Protein AF-A0AAD7WP75-F1 (afdb_monomer)

pLDDT: mean 70.67, std 18.41, range [38.03, 96.75]

Sequence (123 aa):
MSNRTRKWTVCTILHFFDLATADSWLQYKEDRPGLGTTARKTLQHIGFKLLLGEERIAQEQAGQTNPIESSDEDYTPSHERRRPQPDDRVSWYGAVHLSQVMDKPQVQRRRVQWKNAHQVRQC

Organism: NCBI:txid143900

Solvent-accessible surface area (backbone atoms only — not comparable to full-atom values): 8433 Å² total; per-residue (Å²): 134,84,87,72,72,87,50,65,68,60,53,52,52,54,48,50,51,55,49,52,54,54,51,54,52,52,51,60,60,69,60,45,82,80,55,92,62,80,85,78,67,78,70,51,72,69,56,48,54,49,52,56,50,53,51,53,53,50,38,60,74,67,66,62,74,72,87,70,82,72,78,76,71,79,80,69,77,78,78,69,72,75,71,79,77,66,58,74,80,56,55,58,61,76,45,68,83,54,75,81,77,71,89,65,79,79,78,73,77,76,77,83,77,86,73,85,89,80,84,80,92,81,135

Mean predicted aligned error: 20.06 Å

Foldseek 3Di:
DCPPDPPVVVVVVVVVVVVVLVVVLVVVVVCPVVPPDPPPDPDPSVRSVVVVVVVVVVCVVVVPDDPPVPPPPVPPPPPPPPDPDPDPVVVVVVCPPPPDPPPDPPPPPPDPDDDDPDDDDDD

Secondary structure (DSSP, 8-state):
-------HHHHHHHHHHHHHHHHHHHHHHHSGGGS---S-----HHHHHHHHHHHHHHHHHTT------------------PPPPPPHHHHTTGGGGS-------------------------

Structure (mmCIF, N/CA/C/O backbone):
data_AF-A0AAD7WP75-F1
#
_entry.id   AF-A0AAD7WP75-F1
#
loop_
_atom_site.group_PDB
_atom_site.id
_atom_site.type_symbol
_atom_site.label_atom_id
_atom_site.label_alt_id
_atom_site.label_comp_id
_atom_site.label_asym_id
_atom_site.label_entity_id
_atom_site.label_seq_id
_atom_site.pdbx_PDB_ins_code
_atom_site.Cartn_x
_atom_site.Cartn_y
_atom_site.Cartn_z
_atom_site.occupancy
_atom_site.B_iso_or_equiv
_atom_site.auth_seq_id
_atom_site.auth_comp_id
_atom_site.auth_asym_id
_atom_site.auth_atom_id
_atom_site.pdbx_PDB_model_num
ATOM 1 N N . MET A 1 1 ? 9.057 17.755 -4.916 1.00 39.44 1 MET A N 1
ATOM 2 C CA . MET A 1 1 ? 9.915 16.560 -5.070 1.00 39.44 1 MET A CA 1
ATOM 3 C C . MET A 1 1 ? 9.198 15.610 -6.014 1.00 39.44 1 MET A C 1
ATOM 5 O O . MET A 1 1 ? 8.083 15.222 -5.710 1.00 39.44 1 MET A O 1
ATOM 9 N N . SER A 1 2 ? 9.745 15.348 -7.204 1.00 50.44 2 SER A N 1
ATOM 10 C CA . SER A 1 2 ? 9.130 14.439 -8.182 1.00 50.44 2 SER A CA 1
ATOM 11 C C . SER A 1 2 ? 9.843 13.092 -8.121 1.00 50.44 2 SER A C 1
ATOM 13 O O . SER A 1 2 ? 10.694 12.784 -8.946 1.00 50.44 2 SER A O 1
ATOM 15 N N . ASN A 1 3 ? 9.464 12.271 -7.149 1.00 56.34 3 ASN A N 1
ATOM 16 C CA . ASN A 1 3 ? 9.804 10.849 -6.992 1.00 56.34 3 ASN A CA 1
ATOM 17 C C . ASN A 1 3 ? 9.137 9.961 -8.071 1.00 56.34 3 ASN A C 1
ATOM 19 O O . ASN A 1 3 ? 8.934 8.761 -7.899 1.00 56.34 3 ASN A O 1
ATOM 23 N N . ARG A 1 4 ? 8.791 10.556 -9.217 1.00 71.19 4 ARG A N 1
ATOM 24 C CA . ARG A 1 4 ? 8.127 9.904 -10.340 1.00 71.19 4 ARG A CA 1
ATOM 25 C C . ARG A 1 4 ? 9.177 9.198 -11.194 1.00 71.19 4 ARG A C 1
ATOM 27 O O . ARG A 1 4 ? 9.772 9.780 -12.098 1.00 71.19 4 ARG A O 1
ATOM 34 N N . THR A 1 5 ? 9.420 7.931 -10.886 1.00 82.06 5 THR A N 1
ATOM 35 C CA . THR A 1 5 ? 10.165 7.035 -11.774 1.00 82.06 5 THR A CA 1
ATOM 36 C C . THR A 1 5 ? 9.399 6.839 -13.089 1.00 82.06 5 THR A C 1
ATOM 38 O O . THR A 1 5 ? 8.184 6.660 -13.084 1.00 82.06 5 THR A O 1
ATOM 41 N N . ARG A 1 6 ? 10.098 6.890 -14.233 1.00 83.88 6 ARG A N 1
ATOM 42 C CA . ARG A 1 6 ? 9.535 6.536 -15.558 1.00 83.88 6 ARG A CA 1
ATOM 43 C C . ARG A 1 6 ? 9.653 5.039 -15.857 1.00 83.88 6 ARG A C 1
ATOM 45 O O . ARG A 1 6 ? 9.174 4.581 -16.890 1.00 83.88 6 ARG A O 1
ATOM 52 N N . LYS A 1 7 ? 10.327 4.282 -14.985 1.00 91.50 7 LYS A N 1
ATOM 53 C CA . LYS A 1 7 ? 10.513 2.840 -15.146 1.00 91.50 7 LYS A CA 1
ATOM 54 C C . LYS A 1 7 ? 9.227 2.139 -14.726 1.00 91.50 7 LYS A C 1
ATOM 56 O O . LYS A 1 7 ? 8.924 2.087 -13.535 1.00 91.50 7 LYS A O 1
ATOM 61 N N . TRP A 1 8 ? 8.506 1.593 -15.702 1.00 93.62 8 TRP A N 1
ATOM 62 C CA . TRP A 1 8 ? 7.219 0.929 -15.486 1.00 93.62 8 TRP A CA 1
ATOM 63 C C . TRP A 1 8 ? 7.299 -0.156 -14.403 1.00 93.62 8 TRP A C 1
ATOM 65 O O . TRP A 1 8 ? 6.433 -0.204 -13.544 1.00 93.62 8 TRP A O 1
ATOM 75 N N . THR A 1 9 ? 8.386 -0.932 -14.362 1.00 95.31 9 THR A N 1
ATOM 76 C CA . THR A 1 9 ? 8.592 -1.995 -13.368 1.00 95.31 9 THR A CA 1
ATOM 77 C C . THR A 1 9 ? 8.594 -1.468 -11.937 1.00 95.31 9 THR A C 1
ATOM 79 O O . THR A 1 9 ? 7.963 -2.055 -11.066 1.00 95.31 9 THR A O 1
ATOM 82 N N . VAL A 1 10 ? 9.250 -0.330 -11.684 1.00 92.56 10 VAL A N 1
ATOM 83 C CA . VAL A 1 10 ? 9.270 0.268 -10.341 1.00 92.56 10 VAL A CA 1
ATOM 84 C C . VAL A 1 10 ? 7.872 0.760 -9.966 1.00 92.56 10 VAL A C 1
ATOM 86 O O . VAL A 1 10 ? 7.434 0.542 -8.843 1.00 92.56 10 VAL A O 1
ATOM 89 N N . CYS A 1 11 ? 7.137 1.363 -10.908 1.00 89.94 11 CYS A N 1
ATOM 90 C CA . CYS A 1 11 ? 5.736 1.725 -10.681 1.00 89.94 11 CYS A CA 1
ATOM 91 C C . CYS A 1 11 ? 4.884 0.495 -10.342 1.00 89.94 11 CYS A C 1
ATOM 93 O O . CYS A 1 11 ? 4.114 0.535 -9.390 1.00 89.94 11 CYS A O 1
ATOM 95 N N . THR A 1 12 ? 5.050 -0.603 -11.080 1.00 94.38 12 THR A N 1
ATOM 96 C CA . THR A 1 12 ? 4.329 -1.857 -10.841 1.00 94.38 12 THR A CA 1
ATOM 97 C C . THR A 1 12 ? 4.630 -2.434 -9.459 1.00 94.38 12 THR A C 1
ATOM 99 O O . THR A 1 12 ? 3.701 -2.800 -8.748 1.00 94.38 12 THR A O 1
ATOM 102 N N . ILE A 1 13 ? 5.898 -2.456 -9.041 1.00 95.38 13 ILE A N 1
ATOM 103 C CA . ILE A 1 13 ? 6.290 -2.923 -7.703 1.00 95.38 13 ILE A CA 1
ATOM 104 C C . ILE A 1 13 ? 5.622 -2.073 -6.614 1.00 95.38 13 ILE A C 1
ATOM 106 O O . ILE A 1 13 ? 5.030 -2.617 -5.686 1.00 95.38 13 ILE A O 1
ATOM 110 N N . LEU A 1 14 ? 5.653 -0.744 -6.744 1.00 92.62 14 LEU A N 1
ATOM 111 C CA . LEU A 1 14 ? 4.995 0.152 -5.787 1.00 92.62 14 LEU A CA 1
ATOM 112 C C . LEU A 1 14 ? 3.476 -0.072 -5.735 1.00 92.62 14 LEU A C 1
ATOM 114 O O . LEU A 1 14 ? 2.896 -0.066 -4.654 1.00 92.62 14 LEU A O 1
ATOM 118 N N . HIS A 1 15 ? 2.840 -0.347 -6.876 1.00 93.94 15 HIS A N 1
ATOM 119 C CA . HIS A 1 15 ? 1.421 -0.700 -6.912 1.00 93.94 15 HIS A CA 1
ATOM 120 C C . HIS A 1 15 ? 1.114 -2.017 -6.197 1.00 93.94 15 HIS A C 1
ATOM 122 O O . HIS A 1 15 ? 0.079 -2.108 -5.539 1.00 93.94 15 HIS A O 1
ATOM 128 N N . PHE A 1 16 ? 1.997 -3.016 -6.277 1.00 96.75 16 PHE A N 1
ATOM 129 C CA . PHE A 1 16 ? 1.831 -4.243 -5.499 1.00 96.75 16 PHE A CA 1
ATOM 130 C C . PHE A 1 16 ? 1.935 -3.989 -3.995 1.00 96.75 16 PHE A C 1
ATOM 132 O O . PHE A 1 16 ? 1.132 -4.539 -3.247 1.00 96.75 16 PHE A O 1
ATOM 139 N N . PHE A 1 17 ? 2.842 -3.113 -3.548 1.00 94.44 17 PHE A N 1
ATOM 140 C CA . PHE A 1 17 ? 2.893 -2.709 -2.140 1.00 94.44 17 PHE A CA 1
ATOM 141 C C . PHE A 1 17 ? 1.610 -2.009 -1.693 1.00 94.44 17 PHE A C 1
ATOM 143 O O . PHE A 1 17 ? 1.077 -2.339 -0.634 1.00 94.44 17 PHE A O 1
ATOM 150 N N . ASP A 1 18 ? 1.084 -1.075 -2.488 1.00 93.25 18 ASP A N 1
ATOM 151 C CA . ASP A 1 18 ? -0.177 -0.400 -2.167 1.00 93.25 18 ASP A CA 1
ATOM 152 C C . ASP A 1 18 ? -1.354 -1.387 -2.104 1.00 93.25 18 ASP A C 1
ATOM 154 O O . ASP A 1 18 ? -2.174 -1.296 -1.189 1.00 93.25 18 ASP A O 1
ATOM 158 N N . LEU A 1 19 ? -1.412 -2.350 -3.032 1.00 96.06 19 LEU A N 1
ATOM 159 C CA . LEU A 1 19 ? -2.438 -3.393 -3.049 1.00 96.06 19 LEU A CA 1
ATOM 160 C C . LEU A 1 19 ? -2.341 -4.305 -1.820 1.00 96.06 19 LEU A C 1
ATOM 162 O O . LEU A 1 19 ? -3.329 -4.461 -1.110 1.00 96.06 19 LEU A O 1
ATOM 166 N N . ALA A 1 20 ? -1.158 -4.858 -1.543 1.00 96.38 20 ALA A N 1
ATOM 167 C CA . ALA A 1 20 ? -0.934 -5.739 -0.399 1.00 96.38 20 ALA A CA 1
ATOM 168 C C . ALA A 1 20 ? -1.243 -5.028 0.926 1.00 96.38 20 ALA A C 1
ATOM 170 O O . ALA A 1 20 ? -1.883 -5.593 1.804 1.00 96.38 20 ALA A O 1
ATOM 171 N N . THR A 1 21 ? -0.861 -3.754 1.049 1.00 95.75 21 THR A N 1
ATOM 172 C CA . THR A 1 21 ? -1.143 -2.959 2.252 1.00 95.75 21 THR A CA 1
ATOM 173 C C . THR A 1 21 ? -2.645 -2.750 2.461 1.00 95.75 21 THR A C 1
ATOM 175 O O . THR A 1 21 ? -3.125 -2.817 3.593 1.00 95.75 21 THR A O 1
ATOM 178 N N . ALA A 1 22 ? -3.401 -2.504 1.385 1.00 94.94 22 ALA A N 1
ATOM 179 C CA . ALA A 1 22 ? -4.854 -2.370 1.459 1.00 94.94 22 ALA A CA 1
ATOM 180 C C . ALA A 1 22 ? -5.539 -3.700 1.816 1.00 94.94 22 ALA A C 1
ATOM 182 O O . ALA A 1 22 ? -6.503 -3.699 2.580 1.00 94.94 22 ALA A O 1
ATOM 183 N N . ASP A 1 23 ? -5.024 -4.816 1.302 1.00 95.75 23 ASP A N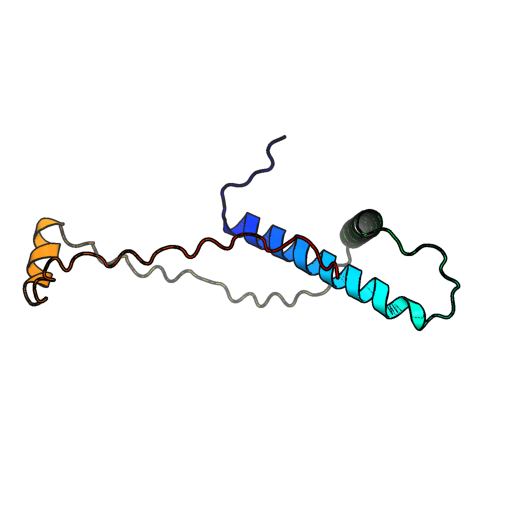 1
ATOM 184 C CA . ASP A 1 23 ? -5.529 -6.158 1.597 1.00 95.75 23 ASP A CA 1
ATOM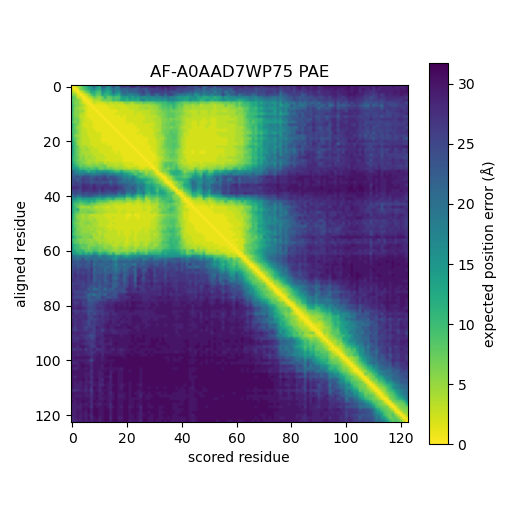 185 C C . ASP A 1 23 ? -5.292 -6.543 3.066 1.00 95.75 23 ASP A C 1
ATOM 187 O O . ASP A 1 23 ? -6.233 -6.860 3.793 1.00 95.75 23 ASP A O 1
ATOM 191 N N . SER A 1 24 ? -4.067 -6.354 3.571 1.00 94.19 24 SER A N 1
ATOM 192 C CA . SER A 1 24 ? -3.752 -6.558 4.994 1.00 94.19 24 SER A CA 1
ATOM 193 C C . SER A 1 24 ? -4.580 -5.654 5.913 1.00 94.19 24 SER A C 1
ATOM 195 O O . SER A 1 24 ? -4.939 -6.047 7.022 1.00 94.19 24 SER A O 1
ATOM 197 N N . TRP A 1 25 ? -4.922 -4.443 5.462 1.00 93.88 25 TRP A N 1
ATOM 198 C CA . TRP A 1 25 ? -5.817 -3.554 6.199 1.00 93.88 25 TRP A CA 1
ATOM 199 C C . TRP A 1 25 ? -7.251 -4.099 6.292 1.00 93.88 25 TRP A C 1
ATOM 201 O O . TRP A 1 25 ? -7.898 -3.957 7.334 1.00 93.88 25 TRP A O 1
ATOM 211 N N . LEU A 1 26 ? -7.766 -4.709 5.221 1.00 92.44 26 LEU A N 1
ATOM 212 C CA . LEU A 1 26 ? -9.079 -5.358 5.235 1.00 92.44 26 LEU A CA 1
ATOM 213 C C . LEU A 1 26 ? -9.076 -6.556 6.185 1.00 92.44 26 LEU A C 1
ATOM 215 O O . LEU A 1 26 ? -9.936 -6.614 7.063 1.00 92.44 26 LEU A O 1
ATOM 219 N N . GLN A 1 27 ? -8.059 -7.413 6.097 1.00 91.75 27 GLN A N 1
ATOM 220 C CA . GLN A 1 27 ? -7.890 -8.553 6.999 1.00 91.75 27 GLN A CA 1
ATOM 221 C C . GLN A 1 27 ? -7.819 -8.113 8.471 1.00 91.75 27 GLN A C 1
ATOM 223 O O . GLN A 1 27 ? -8.564 -8.602 9.316 1.00 91.75 27 GLN A O 1
ATOM 228 N N . TYR A 1 28 ? -7.037 -7.071 8.772 1.00 89.62 28 TYR A N 1
ATOM 229 C CA . TYR A 1 28 ? -6.963 -6.486 10.114 1.00 89.62 28 TYR A CA 1
ATOM 230 C C . TYR A 1 28 ? -8.324 -6.022 10.657 1.00 89.62 28 TYR A C 1
ATOM 232 O O . TYR A 1 28 ? -8.560 -6.016 11.870 1.00 89.62 28 TYR A O 1
ATOM 240 N N . LYS A 1 29 ? -9.233 -5.581 9.781 1.00 87.88 29 LYS A N 1
ATOM 241 C CA . LYS A 1 29 ? -10.592 -5.212 10.187 1.00 87.88 29 LYS A CA 1
ATOM 242 C C . LYS A 1 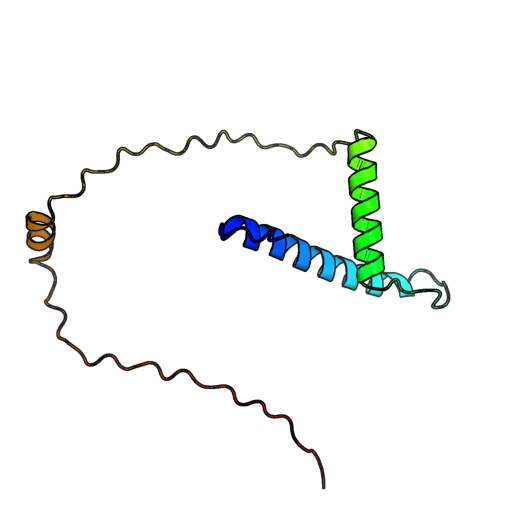29 ? -11.460 -6.432 10.472 1.00 87.88 29 LYS A C 1
ATOM 244 O O . LYS A 1 29 ? -12.288 -6.357 11.379 1.00 87.88 29 LYS A O 1
ATOM 249 N N . GLU A 1 30 ? -11.289 -7.496 9.701 1.00 86.25 30 GLU A N 1
ATOM 250 C CA . GLU A 1 30 ? -12.052 -8.740 9.803 1.00 86.25 30 GLU A CA 1
ATOM 251 C C . GLU A 1 30 ? -11.658 -9.587 11.014 1.00 86.25 30 GLU A C 1
ATOM 253 O O . GLU A 1 30 ? -12.527 -10.245 11.574 1.00 86.25 30 GLU A O 1
ATOM 258 N N . ASP A 1 31 ? -10.410 -9.495 11.484 1.00 83.31 31 ASP A N 1
ATOM 259 C CA . ASP A 1 31 ? -9.905 -10.258 12.640 1.00 83.31 31 ASP A CA 1
ATOM 260 C C . ASP A 1 31 ? -10.314 -9.661 14.006 1.00 83.31 31 ASP A C 1
ATOM 262 O O . ASP A 1 31 ? -10.212 -10.298 15.057 1.00 83.31 31 ASP A O 1
ATOM 266 N N . ARG A 1 32 ? -10.834 -8.428 14.025 1.00 72.69 32 ARG A N 1
ATOM 267 C CA . ARG A 1 32 ? -11.231 -7.709 15.253 1.00 72.69 32 ARG A CA 1
ATOM 268 C C . ARG A 1 32 ? -12.430 -8.254 16.043 1.00 72.69 32 ARG A C 1
ATOM 270 O O . ARG A 1 32 ? -12.388 -8.145 17.268 1.00 72.69 32 ARG A O 1
ATOM 277 N N . PRO A 1 33 ? -13.510 -8.786 15.442 1.00 65.25 33 PRO A N 1
ATOM 278 C CA . PRO A 1 33 ? -14.660 -9.263 16.199 1.00 65.25 33 PRO A CA 1
ATOM 279 C C . PRO A 1 33 ? -14.365 -10.534 17.019 1.00 65.25 33 PRO A C 1
ATOM 281 O O . PRO A 1 33 ? -15.154 -10.851 17.904 1.00 65.25 33 PRO A O 1
ATOM 284 N N . GLY A 1 34 ? -13.240 -11.230 16.794 1.00 60.66 34 GLY A N 1
ATOM 285 C CA . GLY A 1 34 ? -12.842 -12.419 17.566 1.00 60.66 34 GLY A CA 1
ATOM 286 C C . GLY A 1 34 ? -12.209 -12.126 18.935 1.00 60.66 34 GLY A C 1
ATOM 287 O O . GLY A 1 34 ? -12.158 -13.003 19.794 1.00 60.66 34 GLY A O 1
ATOM 288 N N . LEU A 1 35 ? -11.757 -10.892 19.172 1.00 58.72 35 LEU A N 1
ATOM 289 C CA . LEU A 1 35 ? -11.052 -10.487 20.387 1.00 58.72 35 LEU A CA 1
ATOM 290 C C . LEU A 1 35 ? -11.914 -9.457 21.116 1.00 58.72 35 LEU A C 1
ATOM 292 O O . LEU A 1 35 ? -11.709 -8.274 20.880 1.00 58.72 35 LEU A O 1
ATOM 296 N N . GLY A 1 36 ? -12.881 -9.911 21.931 1.00 56.84 36 GLY A N 1
ATOM 297 C CA . GLY A 1 36 ? -13.983 -9.194 22.623 1.00 56.84 36 GLY A CA 1
ATOM 298 C C . GLY A 1 36 ? -13.714 -7.808 23.238 1.00 56.84 36 GLY A C 1
ATOM 299 O O . GLY A 1 36 ? -14.031 -7.540 24.394 1.00 56.84 36 GLY A O 1
ATOM 300 N N . THR A 1 37 ? -13.178 -6.893 22.447 1.00 54.41 37 THR A N 1
ATOM 301 C CA . THR A 1 37 ? -12.700 -5.575 22.821 1.00 54.41 37 THR A CA 1
ATOM 302 C C . THR A 1 37 ? -13.620 -4.603 22.115 1.00 54.41 37 THR A C 1
ATOM 304 O O . THR A 1 37 ? -13.558 -4.410 20.902 1.00 54.41 37 THR A O 1
ATOM 307 N N . THR A 1 38 ? -14.529 -4.019 22.890 1.00 52.34 38 THR A N 1
ATOM 308 C CA . THR A 1 38 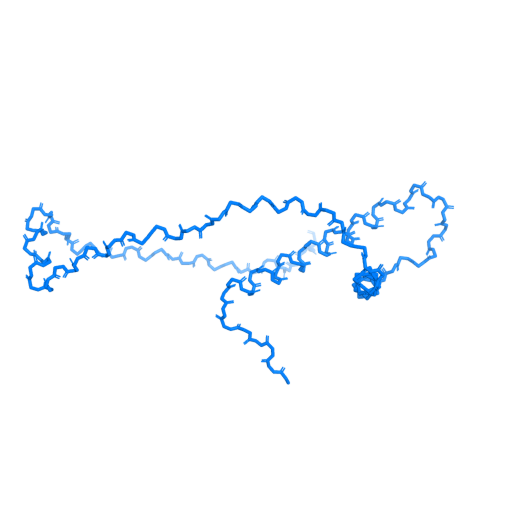? -15.431 -2.937 22.489 1.00 52.34 38 THR A CA 1
ATOM 309 C C . THR A 1 38 ? -14.705 -1.948 21.587 1.00 52.34 38 THR A C 1
ATOM 311 O O . THR A 1 38 ? -13.827 -1.282 22.121 1.00 52.34 38 THR A O 1
ATOM 314 N N . ALA A 1 39 ? -15.043 -1.889 20.288 1.00 54.25 39 ALA A N 1
ATOM 315 C CA . ALA A 1 39 ? -14.900 -0.819 19.275 1.00 54.25 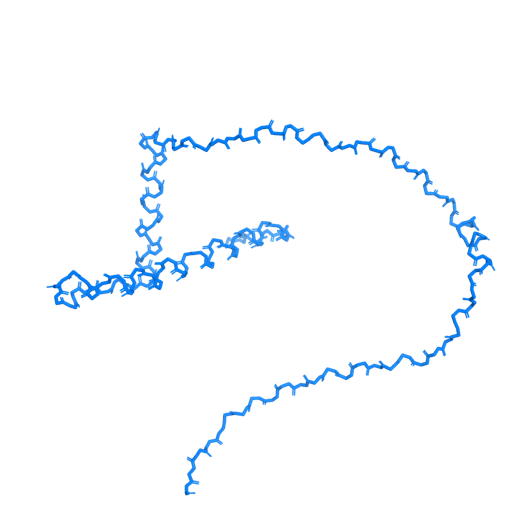39 ALA A CA 1
ATOM 316 C C . ALA A 1 39 ? -13.840 0.300 19.466 1.00 54.25 39 ALA A C 1
ATOM 318 O O . ALA A 1 39 ? -13.946 1.385 18.888 1.00 54.25 39 ALA A O 1
ATOM 319 N N . ARG A 1 40 ? -12.806 0.097 20.279 1.00 56.28 40 ARG A N 1
ATOM 320 C CA . ARG A 1 40 ? -11.873 1.118 20.727 1.00 56.28 40 ARG A CA 1
ATOM 321 C C . ARG A 1 40 ? -10.792 1.148 19.677 1.00 56.28 40 ARG A C 1
ATOM 323 O O . ARG A 1 40 ? -9.768 0.487 19.756 1.00 56.28 40 ARG A O 1
ATOM 330 N N . LYS A 1 41 ? -11.118 1.963 18.676 1.00 67.25 41 LYS A N 1
ATOM 331 C CA . LYS A 1 41 ? -10.246 2.498 17.641 1.00 67.25 41 LYS A CA 1
ATOM 332 C C . LYS A 1 41 ? -9.795 1.420 16.665 1.00 67.25 41 LYS A C 1
ATOM 334 O O . LYS A 1 41 ? -8.681 0.902 16.707 1.00 67.25 41 LYS A O 1
ATOM 339 N N . THR A 1 42 ? -10.688 1.099 15.729 1.00 72.00 42 THR A N 1
ATOM 340 C CA . THR A 1 42 ? -10.232 0.713 14.389 1.00 72.00 42 THR A CA 1
ATOM 341 C C . THR A 1 42 ? -9.318 1.802 13.898 1.00 72.00 42 THR A C 1
ATOM 343 O O . THR A 1 42 ? -9.731 2.958 13.809 1.00 72.00 42 THR A O 1
ATOM 346 N N . LEU A 1 43 ? -8.046 1.442 13.710 1.00 82.88 43 LEU A N 1
ATOM 347 C CA . LEU A 1 43 ? -7.075 2.360 13.150 1.00 82.88 43 LEU A CA 1
ATOM 348 C C . LEU A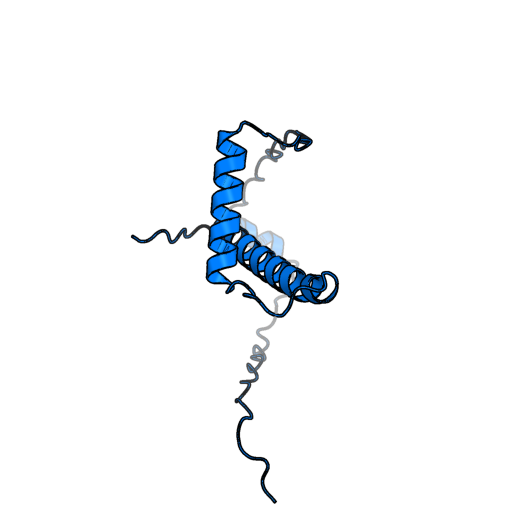 1 43 ? -7.642 2.884 11.825 1.00 82.88 43 LEU A C 1
ATOM 350 O O . LEU A 1 43 ? -8.462 2.238 11.183 1.00 82.88 43 LEU A O 1
ATOM 354 N N . GLN A 1 44 ? -7.295 4.090 11.418 1.00 89.81 44 GLN A N 1
ATOM 355 C CA . GLN A 1 44 ? -7.595 4.461 10.040 1.00 89.81 44 GLN A CA 1
ATOM 356 C C . GLN A 1 44 ? -6.520 3.854 9.143 1.00 89.81 44 GLN A C 1
ATOM 358 O O . GLN A 1 44 ? -5.403 3.620 9.602 1.00 89.81 44 GLN A O 1
ATOM 363 N N . HIS A 1 45 ? -6.828 3.644 7.863 1.00 90.06 45 HIS A N 1
ATOM 364 C CA . HIS A 1 45 ? -5.877 3.075 6.904 1.00 90.06 45 HIS A CA 1
ATOM 365 C C . HIS A 1 45 ? -4.526 3.818 6.912 1.00 90.06 45 HIS A C 1
ATOM 367 O O . HIS A 1 45 ? -3.480 3.184 6.911 1.00 90.06 45 HIS A O 1
ATOM 373 N N . ILE A 1 46 ? -4.528 5.153 7.031 1.00 93.25 46 ILE A N 1
ATOM 374 C CA . ILE A 1 46 ? -3.295 5.956 7.142 1.00 93.25 46 ILE A CA 1
ATOM 375 C C . ILE A 1 46 ? -2.495 5.597 8.403 1.00 93.25 46 ILE A C 1
ATOM 377 O O . ILE A 1 46 ? -1.283 5.424 8.326 1.00 93.25 46 ILE A O 1
ATOM 381 N N . GLY A 1 47 ? -3.165 5.453 9.549 1.00 92.62 47 GLY A N 1
ATOM 382 C CA . GLY A 1 47 ? -2.511 5.047 10.796 1.00 92.62 47 GLY A CA 1
ATOM 383 C C . GLY A 1 47 ? -1.936 3.635 10.709 1.00 92.62 47 GLY A C 1
ATOM 384 O O . GLY A 1 47 ? -0.870 3.373 11.252 1.00 92.62 47 GLY A O 1
ATOM 385 N N . PHE A 1 48 ? -2.602 2.744 9.973 1.00 93.50 48 PHE A N 1
ATOM 386 C CA . PHE A 1 48 ? -2.103 1.394 9.723 1.00 93.50 48 PHE A CA 1
ATOM 387 C C . PHE A 1 48 ? -0.847 1.403 8.854 1.00 93.50 48 PHE A C 1
ATOM 389 O O . PHE A 1 48 ? 0.136 0.765 9.214 1.00 93.50 48 PHE A O 1
ATOM 396 N N . LYS A 1 49 ? -0.836 2.191 7.768 1.00 94.31 49 LYS A N 1
ATOM 397 C CA . LYS A 1 49 ? 0.367 2.373 6.938 1.00 94.31 49 LYS A CA 1
ATOM 398 C C . LYS A 1 49 ? 1.543 2.918 7.750 1.00 94.31 49 LYS A C 1
ATOM 400 O O . LYS A 1 49 ? 2.672 2.503 7.513 1.00 94.31 49 LYS A O 1
ATOM 405 N N . LEU A 1 50 ? 1.280 3.837 8.683 1.00 95.19 50 LEU A N 1
ATOM 406 C CA . LEU A 1 50 ? 2.312 4.407 9.547 1.00 95.19 50 LEU A CA 1
ATOM 407 C C . LEU A 1 50 ? 2.921 3.342 10.470 1.00 95.19 50 LEU A C 1
ATOM 409 O O . LEU A 1 50 ? 4.133 3.162 10.435 1.00 95.19 50 LEU A O 1
ATOM 413 N N . LEU A 1 51 ? 2.090 2.593 11.206 1.00 94.25 51 LEU A N 1
ATOM 414 C CA . LEU A 1 51 ? 2.565 1.511 12.081 1.00 94.25 51 LEU A CA 1
ATOM 415 C C . LEU A 1 51 ? 3.346 0.444 11.309 1.00 94.25 51 LEU A C 1
ATOM 417 O O . LEU A 1 51 ? 4.413 0.032 11.747 1.00 94.25 51 LEU A O 1
ATO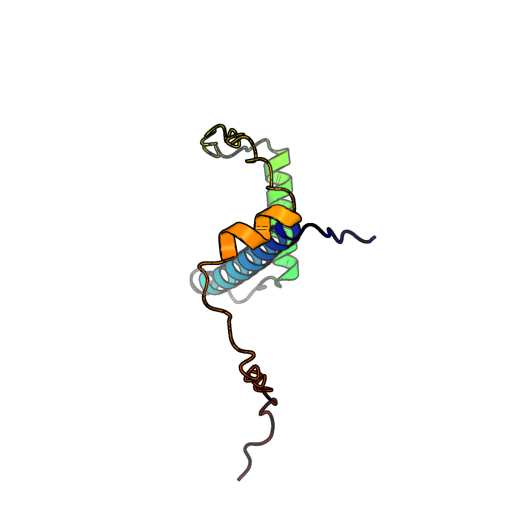M 421 N N . LEU A 1 52 ? 2.842 0.037 10.141 1.00 93.56 52 LEU A N 1
ATOM 422 C CA . LEU A 1 52 ? 3.515 -0.940 9.287 1.00 93.56 52 LEU A CA 1
ATOM 423 C C . LEU A 1 52 ? 4.905 -0.446 8.854 1.00 93.56 52 LEU A C 1
ATOM 425 O O . LEU A 1 52 ? 5.858 -1.220 8.809 1.00 93.56 52 LEU A O 1
ATOM 429 N N . GLY A 1 53 ? 5.029 0.845 8.534 1.00 94.12 53 GLY A N 1
ATOM 430 C CA . GLY A 1 53 ? 6.308 1.461 8.191 1.00 94.12 53 GLY A CA 1
ATOM 431 C C . GLY A 1 53 ? 7.275 1.507 9.374 1.00 94.12 53 GLY A C 1
ATOM 432 O O . GLY A 1 53 ? 8.434 1.131 9.223 1.00 94.12 53 GLY A O 1
ATOM 433 N N . GLU A 1 54 ? 6.798 1.927 10.547 1.00 95.25 54 GLU A N 1
ATOM 434 C CA . GLU A 1 54 ? 7.593 1.979 11.781 1.00 95.25 54 GLU A CA 1
ATOM 435 C C . GLU A 1 54 ? 8.119 0.595 12.175 1.00 95.25 54 GLU A C 1
ATOM 437 O O . GLU A 1 54 ? 9.310 0.449 12.445 1.00 95.25 54 GLU A O 1
ATOM 442 N N . GLU A 1 55 ? 7.264 -0.429 12.137 1.00 93.94 55 GLU A N 1
ATOM 443 C CA . GLU A 1 55 ? 7.636 -1.811 12.449 1.00 93.94 55 GLU A CA 1
ATOM 444 C C . GLU A 1 55 ? 8.709 -2.339 11.491 1.00 93.94 55 GLU A C 1
ATOM 446 O O . GLU A 1 55 ? 9.702 -2.917 11.929 1.00 93.94 55 GLU A O 1
ATOM 451 N N . ARG A 1 56 ? 8.563 -2.092 10.182 1.00 92.19 56 ARG A N 1
ATOM 452 C CA . ARG A 1 56 ? 9.551 -2.526 9.182 1.00 92.19 56 ARG A CA 1
ATOM 453 C C . ARG A 1 56 ? 10.901 -1.837 9.349 1.00 92.19 56 ARG A C 1
ATOM 455 O O . ARG A 1 56 ? 11.926 -2.507 9.257 1.00 92.19 56 ARG A O 1
ATOM 462 N N . ILE A 1 57 ? 10.908 -0.534 9.631 1.00 94.06 57 ILE A N 1
ATOM 463 C CA . ILE A 1 57 ? 12.142 0.218 9.902 1.00 94.06 57 ILE A CA 1
ATOM 464 C C . ILE A 1 57 ? 12.804 -0.298 11.186 1.00 94.06 57 ILE A C 1
ATOM 466 O O . ILE A 1 57 ? 14.015 -0.510 11.215 1.00 94.06 57 ILE A O 1
ATOM 470 N N . ALA A 1 58 ? 12.021 -0.533 12.242 1.00 94.00 58 ALA A N 1
ATOM 471 C CA . ALA A 1 58 ? 12.528 -1.072 13.499 1.00 94.00 58 ALA A CA 1
ATOM 472 C C . ALA A 1 58 ? 13.103 -2.488 13.326 1.00 94.00 58 ALA A C 1
ATOM 474 O O . ALA A 1 58 ? 14.156 -2.788 13.884 1.00 94.00 58 ALA A O 1
ATOM 475 N N . GLN A 1 59 ? 12.461 -3.337 12.515 1.00 91.69 59 GLN A N 1
ATOM 476 C CA . GLN A 1 59 ? 12.937 -4.685 12.199 1.00 91.69 59 GLN A CA 1
ATOM 477 C C . GLN A 1 59 ? 14.308 -4.659 11.502 1.00 91.69 59 GLN A C 1
ATOM 479 O O . GLN A 1 59 ? 15.201 -5.431 11.858 1.00 91.69 59 GLN A O 1
ATOM 484 N N . GLU A 1 60 ? 14.489 -3.758 10.533 1.00 90.19 60 GLU A N 1
ATOM 485 C CA . GLU A 1 60 ? 15.764 -3.573 9.832 1.00 90.19 60 GLU A CA 1
ATOM 486 C C . GLU A 1 60 ? 16.863 -3.095 10.792 1.00 90.19 60 GLU A C 1
ATOM 488 O O . GLU A 1 60 ? 17.963 -3.648 10.810 1.00 90.19 60 GLU A O 1
ATOM 493 N N . GLN A 1 61 ? 16.549 -2.127 11.658 1.00 88.62 61 GLN A N 1
ATOM 494 C CA . GLN A 1 61 ? 17.483 -1.620 12.671 1.00 88.62 61 GLN A CA 1
ATOM 495 C C . GLN A 1 61 ? 17.845 -2.665 13.734 1.00 88.62 61 GLN A C 1
ATOM 497 O O . GLN A 1 61 ? 18.958 -2.649 14.257 1.00 88.62 61 GLN A O 1
ATOM 502 N N . ALA A 1 62 ? 16.931 -3.585 14.041 1.00 85.06 62 ALA A N 1
ATOM 503 C CA . ALA A 1 62 ? 17.159 -4.685 14.972 1.00 85.06 62 ALA A CA 1
ATOM 504 C C . ALA A 1 62 ? 18.015 -5.820 14.378 1.00 85.06 62 ALA A C 1
ATOM 506 O O . ALA A 1 62 ? 18.287 -6.799 15.073 1.00 85.06 62 ALA A O 1
ATOM 507 N N . GLY A 1 63 ? 18.432 -5.725 13.107 1.00 76.25 63 GLY A N 1
ATOM 508 C CA . GLY A 1 63 ? 19.233 -6.755 12.444 1.00 76.25 63 GLY A CA 1
ATOM 509 C C . GLY A 1 63 ? 18.490 -8.080 12.251 1.00 76.25 63 GLY A C 1
ATOM 510 O O . GLY A 1 63 ? 19.122 -9.110 12.029 1.00 76.25 63 GLY A O 1
ATOM 511 N N . GLN A 1 64 ? 17.155 -8.078 12.342 1.00 62.78 64 GLN A N 1
ATOM 512 C CA . GLN A 1 64 ? 16.332 -9.263 12.115 1.00 62.78 64 GLN A CA 1
ATOM 513 C C . GLN A 1 64 ? 16.139 -9.485 10.612 1.00 62.78 64 GLN A C 1
ATOM 515 O O . GLN A 1 64 ? 15.075 -9.221 10.043 1.00 62.78 64 GLN A O 1
ATOM 520 N N . THR A 1 65 ? 17.178 -9.996 9.956 1.00 60.66 65 THR A N 1
ATOM 521 C CA . THR A 1 65 ? 17.041 -10.633 8.649 1.00 60.66 65 THR A CA 1
ATOM 522 C C . THR A 1 65 ? 16.334 -11.970 8.843 1.00 60.66 65 THR A C 1
ATOM 524 O O . THR A 1 65 ? 16.929 -12.964 9.255 1.00 60.66 65 THR A O 1
ATOM 527 N N . ASN A 1 66 ? 15.032 -12.008 8.548 1.00 62.50 66 ASN A N 1
ATOM 528 C CA . ASN A 1 66 ? 14.378 -13.284 8.273 1.00 62.50 66 ASN A CA 1
ATOM 529 C C . ASN A 1 66 ? 15.175 -13.966 7.150 1.00 62.50 66 ASN A C 1
ATOM 531 O O . ASN A 1 66 ? 15.507 -13.268 6.185 1.00 62.50 66 ASN A O 1
ATOM 535 N N . PRO A 1 67 ? 15.490 -15.270 7.240 1.00 51.50 67 PRO A N 1
ATOM 536 C CA . PRO A 1 67 ? 16.101 -15.992 6.138 1.00 51.50 67 PRO A CA 1
ATOM 537 C C . PRO A 1 67 ? 15.138 -15.952 4.951 1.00 51.50 67 PRO A C 1
ATOM 539 O O . PRO A 1 67 ? 14.192 -16.728 4.857 1.00 51.50 67 PRO A O 1
ATOM 542 N N . ILE A 1 68 ? 15.337 -14.984 4.063 1.00 58.56 68 ILE A N 1
ATOM 543 C CA . ILE A 1 68 ? 14.909 -15.126 2.686 1.00 58.56 68 ILE A CA 1
ATOM 544 C C . ILE A 1 68 ? 15.859 -16.197 2.177 1.00 58.56 68 ILE A C 1
ATOM 546 O O . ILE A 1 68 ? 17.061 -15.946 2.083 1.00 58.56 68 ILE A O 1
ATOM 550 N N . GLU A 1 69 ? 15.349 -17.406 1.944 1.00 50.62 69 GLU A N 1
ATOM 551 C CA . GLU A 1 69 ? 16.040 -18.353 1.079 1.00 50.62 69 GLU A CA 1
ATOM 552 C C . GLU A 1 69 ? 16.169 -17.653 -0.276 1.00 50.62 69 GLU A C 1
ATOM 554 O O . GLU A 1 69 ? 15.253 -17.640 -1.098 1.00 50.62 69 GLU A O 1
ATOM 559 N N . SER A 1 70 ? 17.284 -16.941 -0.440 1.00 50.62 70 SER A N 1
ATOM 560 C CA . SER A 1 70 ? 17.751 -16.457 -1.721 1.00 50.62 70 SER A CA 1
ATOM 561 C C . SER A 1 70 ? 18.104 -17.721 -2.474 1.00 50.62 70 SER A C 1
ATOM 563 O O . SER A 1 70 ? 19.185 -18.283 -2.304 1.00 50.62 70 SER A O 1
ATOM 565 N N . SER A 1 71 ? 17.139 -18.235 -3.230 1.00 56.03 71 SER A N 1
ATOM 566 C CA . SER A 1 71 ? 17.444 -19.110 -4.346 1.00 56.03 71 SER A CA 1
ATOM 567 C C . SER A 1 71 ? 18.242 -18.240 -5.308 1.00 56.03 71 SER A C 1
ATOM 569 O O . SER A 1 71 ? 17.681 -17.559 -6.167 1.00 56.03 71 SER A O 1
ATOM 571 N N . ASP A 1 72 ? 19.550 -18.162 -5.063 1.00 55.72 72 ASP A N 1
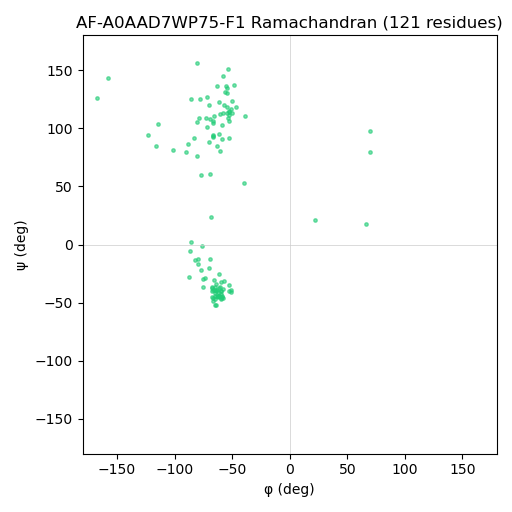ATOM 572 C CA . ASP A 1 72 ? 20.549 -17.551 -5.928 1.00 55.72 72 ASP A CA 1
ATOM 573 C C . ASP A 1 72 ? 20.677 -18.432 -7.177 1.00 55.72 72 ASP A C 1
ATOM 575 O O . ASP A 1 72 ? 21.730 -18.992 -7.481 1.00 55.72 72 ASP A O 1
ATOM 579 N N . GLU A 1 73 ? 19.576 -18.588 -7.912 1.00 58.25 73 GLU A N 1
ATOM 580 C CA . GLU A 1 73 ? 19.645 -18.980 -9.306 1.00 58.25 73 GLU A CA 1
ATOM 581 C C . GLU A 1 73 ? 20.302 -17.781 -9.991 1.00 58.25 73 GLU A C 1
ATOM 583 O O . GLU A 1 73 ? 19.645 -16.782 -10.296 1.00 58.25 73 GLU A O 1
ATOM 588 N N . ASP A 1 74 ? 21.625 -17.839 -10.130 1.00 59.31 74 ASP A N 1
ATOM 589 C CA . ASP A 1 74 ? 22.436 -16.883 -10.872 1.00 59.31 74 ASP A CA 1
ATOM 590 C C . ASP A 1 74 ? 21.842 -16.749 -12.281 1.00 59.31 74 ASP A C 1
ATOM 592 O O . ASP A 1 74 ? 22.103 -17.542 -13.190 1.00 59.31 74 ASP A O 1
ATOM 596 N N . TYR A 1 75 ? 20.941 -15.778 -12.450 1.00 65.62 75 TYR A N 1
ATOM 597 C CA . TYR A 1 75 ? 20.360 -15.454 -13.739 1.00 65.62 75 TYR A CA 1
ATOM 598 C C . TYR A 1 75 ? 21.468 -14.813 -14.563 1.00 65.62 75 TYR A C 1
ATOM 600 O O . TYR A 1 75 ? 21.650 -13.595 -14.587 1.00 65.62 75 TYR A O 1
ATOM 608 N N . THR A 1 76 ? 22.216 -15.654 -15.261 1.00 61.97 76 THR A N 1
ATOM 609 C CA . THR A 1 76 ? 23.011 -15.235 -16.400 1.00 61.97 76 THR A CA 1
ATOM 610 C C . THR A 1 76 ? 22.027 -14.964 -17.535 1.00 61.97 76 THR A C 1
ATOM 612 O O . THR A 1 76 ? 21.424 -15.905 -18.059 1.00 61.97 76 THR A O 1
ATOM 615 N N . PRO A 1 77 ? 21.795 -13.699 -17.947 1.00 63.31 77 PRO A N 1
ATOM 616 C CA . PRO A 1 77 ? 21.056 -13.460 -19.173 1.00 63.31 77 PRO A CA 1
ATOM 617 C C . PRO A 1 77 ? 21.824 -14.172 -20.280 1.00 63.31 77 PRO A C 1
ATOM 619 O O . PRO A 1 77 ? 22.961 -13.801 -20.575 1.00 63.31 77 PRO A O 1
ATOM 622 N N . SER A 1 78 ? 21.219 -15.216 -20.852 1.00 59.78 78 SER A N 1
ATOM 623 C CA . SER A 1 78 ? 21.775 -15.907 -22.008 1.00 59.78 78 SER A CA 1
ATOM 624 C C . SER A 1 78 ? 22.058 -14.841 -23.054 1.00 59.78 78 SER A C 1
ATOM 626 O O . SER A 1 78 ? 21.142 -14.244 -23.625 1.00 59.78 78 SER A O 1
ATOM 628 N N . HIS A 1 79 ? 23.338 -14.531 -23.247 1.00 60.06 79 HIS A N 1
ATOM 629 C CA . HIS A 1 79 ? 23.786 -13.578 -24.245 1.00 60.06 79 HIS A CA 1
ATOM 630 C C . HIS A 1 79 ? 23.728 -14.302 -25.591 1.00 60.06 79 HIS A C 1
ATOM 632 O O . HIS A 1 79 ? 24.747 -14.504 -26.256 1.00 60.06 79 HIS A O 1
ATOM 638 N N . GLU A 1 80 ? 22.527 -14.754 -25.972 1.00 63.47 80 GLU A N 1
ATOM 639 C CA . GLU A 1 80 ? 22.255 -15.195 -27.323 1.00 63.47 80 GLU A CA 1
ATOM 640 C C . GLU A 1 80 ? 22.710 -14.052 -28.214 1.00 63.47 80 GLU A C 1
ATOM 642 O O . GLU A 1 80 ? 22.216 -12.921 -28.140 1.00 63.47 80 GLU A O 1
ATOM 647 N N . ARG A 1 81 ? 23.756 -14.332 -28.992 1.00 64.12 81 ARG A N 1
ATOM 648 C CA . ARG A 1 81 ? 24.290 -13.400 -29.971 1.00 64.12 81 ARG A CA 1
ATOM 649 C C . ARG A 1 81 ? 23.096 -12.938 -30.788 1.00 64.12 81 ARG A C 1
ATOM 651 O O . ARG A 1 81 ? 22.489 -13.758 -31.478 1.00 64.12 81 ARG A O 1
ATOM 658 N N . ARG A 1 82 ? 22.740 -11.651 -30.674 1.00 63.41 82 ARG A N 1
ATOM 659 C CA . ARG A 1 82 ? 21.718 -11.046 -31.529 1.00 63.41 82 ARG A CA 1
ATOM 660 C C . ARG A 1 82 ? 22.043 -11.487 -32.945 1.00 63.41 82 ARG A C 1
ATOM 662 O O . ARG A 1 82 ? 23.143 -11.214 -33.431 1.00 63.41 82 ARG A O 1
ATOM 669 N N . ARG A 1 83 ? 21.124 -12.222 -33.575 1.00 67.69 83 ARG A N 1
ATOM 670 C CA . ARG A 1 83 ? 21.269 -12.518 -34.997 1.00 67.69 83 ARG A CA 1
ATOM 671 C C . ARG A 1 83 ? 21.394 -11.160 -35.688 1.00 67.69 83 ARG A C 1
ATOM 673 O O . ARG A 1 83 ? 20.608 -10.272 -35.344 1.00 67.69 83 ARG A O 1
ATOM 680 N N . PRO A 1 84 ? 22.389 -10.958 -36.570 1.00 73.44 84 PRO A N 1
ATOM 681 C CA . PRO A 1 84 ? 22.477 -9.723 -37.324 1.00 73.44 84 PRO A CA 1
ATOM 682 C C . PRO A 1 84 ? 21.108 -9.475 -37.949 1.00 73.44 84 PRO A C 1
ATOM 684 O O . PRO A 1 84 ? 20.562 -10.365 -38.607 1.00 73.44 84 PRO A O 1
ATOM 687 N N . GLN A 1 85 ? 20.524 -8.313 -37.665 1.00 66.00 85 GLN A N 1
ATOM 688 C CA . GLN A 1 85 ? 19.302 -7.915 -38.338 1.00 66.00 85 GLN A CA 1
ATOM 689 C C . GLN A 1 85 ? 19.660 -7.832 -39.829 1.00 66.00 85 GLN A C 1
ATOM 691 O O . GLN A 1 85 ? 20.640 -7.156 -40.159 1.00 66.00 85 GLN A O 1
ATOM 696 N N . PRO A 1 86 ? 18.978 -8.580 -40.714 1.00 70.06 86 PRO A N 1
ATOM 697 C CA . PRO A 1 86 ? 19.250 -8.478 -42.138 1.00 70.06 86 PRO A CA 1
ATOM 698 C C . PRO A 1 86 ? 19.040 -7.027 -42.571 1.00 70.06 86 PRO A C 1
ATOM 700 O O . PRO A 1 86 ? 18.161 -6.347 -42.040 1.00 70.06 86 PRO A O 1
ATOM 703 N N . ASP A 1 87 ? 19.859 -6.567 -43.516 1.00 70.06 87 ASP A N 1
ATOM 704 C CA . ASP A 1 87 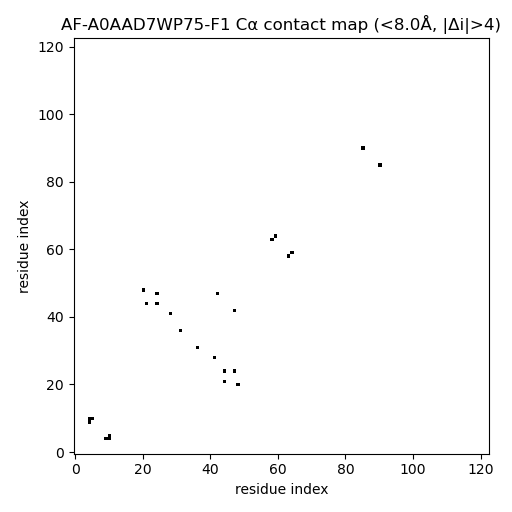? 19.703 -5.251 -44.137 1.00 70.06 87 ASP A CA 1
ATOM 705 C C . ASP A 1 87 ? 18.239 -5.057 -44.573 1.00 70.06 87 ASP A C 1
ATOM 707 O O . ASP A 1 87 ? 17.618 -5.987 -45.102 1.00 70.06 87 ASP A O 1
ATOM 711 N N . ASP A 1 88 ? 17.681 -3.867 -44.328 1.00 65.12 88 ASP A N 1
ATOM 712 C CA . ASP A 1 88 ? 16.261 -3.559 -44.540 1.00 65.12 88 ASP A CA 1
ATOM 713 C C . ASP A 1 88 ? 15.829 -3.923 -45.960 1.00 65.12 88 ASP A C 1
ATOM 715 O O . ASP A 1 88 ? 14.731 -4.431 -46.175 1.00 65.12 88 ASP A O 1
ATOM 719 N N . ARG A 1 89 ? 16.728 -3.749 -46.934 1.00 63.81 89 ARG A N 1
ATOM 720 C CA . ARG A 1 89 ? 16.491 -4.122 -48.331 1.00 63.81 89 ARG A CA 1
ATOM 721 C C . ARG A 1 89 ? 16.216 -5.608 -48.510 1.00 63.81 89 ARG A C 1
ATOM 723 O O . ARG A 1 89 ? 15.397 -5.949 -49.349 1.00 63.81 89 ARG A O 1
ATOM 730 N N . VAL A 1 90 ? 16.872 -6.470 -47.737 1.00 63.75 90 VAL A N 1
ATOM 731 C CA . VAL A 1 90 ? 16.789 -7.938 -47.821 1.00 63.75 90 VAL A CA 1
ATOM 732 C C . VAL A 1 90 ? 15.641 -8.487 -46.968 1.00 63.75 90 VAL A C 1
ATOM 734 O O . VAL A 1 90 ? 15.047 -9.505 -47.324 1.00 63.75 90 VAL A O 1
ATOM 737 N N . SER A 1 91 ? 15.277 -7.776 -45.892 1.00 64.75 91 SER A N 1
ATOM 738 C CA . SER A 1 91 ? 14.138 -8.096 -45.015 1.00 64.75 91 SER A CA 1
ATOM 739 C C . SER A 1 91 ? 12.837 -8.319 -45.803 1.00 64.75 91 SER A C 1
ATOM 741 O O . SER A 1 91 ? 12.108 -9.283 -45.564 1.00 64.75 91 SER A O 1
ATOM 743 N N . TRP A 1 92 ? 12.594 -7.492 -46.826 1.00 60.50 92 TRP A N 1
ATOM 744 C CA . TRP A 1 92 ? 11.389 -7.567 -47.658 1.00 60.50 92 TRP A CA 1
ATOM 745 C C . TRP A 1 92 ? 11.401 -8.695 -48.704 1.00 60.50 92 TRP A C 1
ATOM 747 O O . TRP A 1 92 ? 10.329 -9.138 -49.113 1.00 60.50 92 TRP A O 1
ATOM 757 N N . TYR A 1 93 ? 12.566 -9.219 -49.108 1.00 63.78 93 TYR A N 1
ATOM 758 C CA . TYR A 1 93 ? 12.632 -10.320 -50.086 1.00 63.78 93 TYR A CA 1
ATOM 759 C C . TYR A 1 93 ? 12.245 -11.676 -49.474 1.00 63.78 93 TYR A C 1
ATOM 761 O O . TYR A 1 93 ? 11.686 -12.526 -50.162 1.00 63.78 93 TYR A O 1
ATOM 769 N N . GLY A 1 94 ? 12.475 -11.885 -48.172 1.00 60.28 94 GLY A N 1
ATOM 770 C CA . GLY A 1 94 ? 12.032 -13.101 -47.470 1.00 60.28 94 GLY A CA 1
ATOM 771 C C . GLY A 1 94 ? 10.512 -13.177 -47.279 1.00 60.28 94 GLY A C 1
ATOM 772 O O . GLY A 1 94 ? 9.945 -14.254 -47.104 1.00 60.28 94 GLY A O 1
ATOM 773 N N . ALA A 1 95 ? 9.833 -12.034 -47.367 1.00 62.88 95 ALA A N 1
ATOM 774 C CA . ALA A 1 95 ? 8.384 -11.927 -47.278 1.00 62.88 95 ALA A CA 1
ATOM 775 C C . ALA A 1 95 ? 7.672 -12.144 -48.625 1.00 62.88 95 ALA A C 1
ATOM 777 O O . ALA A 1 95 ? 6.450 -12.081 -48.665 1.00 62.88 95 ALA A O 1
ATOM 778 N N . VAL A 1 96 ? 8.389 -12.449 -49.716 1.00 59.12 96 VAL A N 1
ATOM 779 C CA . VAL A 1 96 ? 7.798 -12.639 -51.059 1.00 59.12 96 VAL A CA 1
ATOM 780 C C . VAL A 1 96 ? 6.799 -13.805 -51.099 1.00 59.12 96 VAL A C 1
ATOM 782 O O . VAL A 1 96 ? 5.872 -13.791 -51.903 1.00 59.12 96 VAL A O 1
ATOM 785 N N . HIS A 1 97 ? 6.933 -14.786 -50.198 1.00 58.41 97 HIS A N 1
ATOM 786 C CA . HIS A 1 97 ? 5.958 -15.874 -50.053 1.00 58.41 97 HIS A CA 1
ATOM 787 C C . HIS A 1 97 ? 4.723 -15.508 -49.204 1.00 58.41 97 HIS A C 1
ATOM 789 O O . HIS A 1 97 ? 3.757 -16.270 -49.176 1.00 58.41 97 HIS A O 1
ATOM 795 N N . LEU A 1 98 ? 4.752 -14.386 -48.468 1.00 62.25 98 LEU A N 1
ATOM 796 C CA . LEU A 1 98 ? 3.627 -13.975 -47.634 1.00 62.25 98 LEU A CA 1
ATOM 797 C C . LEU A 1 98 ? 2.581 -13.352 -48.549 1.00 62.25 98 LEU A C 1
ATOM 799 O O . LEU A 1 98 ? 2.865 -12.419 -49.299 1.00 62.25 98 LEU A O 1
ATOM 803 N N . SER A 1 99 ? 1.359 -13.876 -48.491 1.00 54.69 99 SER A N 1
ATOM 804 C CA . SER A 1 99 ? 0.244 -13.324 -49.249 1.00 54.69 99 SER A CA 1
ATOM 805 C C . SER A 1 99 ? 0.097 -11.837 -48.934 1.00 54.69 99 SER A C 1
ATOM 807 O O . SER A 1 99 ? 0.055 -11.446 -47.766 1.00 54.69 99 SER A O 1
ATOM 809 N N . GLN A 1 100 ? 0.008 -11.016 -49.979 1.00 61.03 100 GLN A N 1
ATOM 810 C CA . GLN A 1 100 ? -0.256 -9.590 -49.853 1.00 61.03 100 GLN A CA 1
ATOM 811 C C . GLN A 1 100 ? -1.537 -9.412 -49.026 1.00 61.03 100 GLN A C 1
ATOM 813 O O . GLN A 1 100 ? -2.620 -9.839 -49.438 1.00 61.03 100 GLN A O 1
ATOM 818 N N . VAL A 1 101 ? -1.418 -8.849 -47.820 1.00 62.69 101 VAL A N 1
ATOM 819 C CA . VAL A 1 101 ? -2.590 -8.524 -47.006 1.00 62.69 101 VAL A CA 1
ATOM 820 C C . VAL A 1 101 ? -3.322 -7.426 -47.759 1.00 62.69 101 VAL A C 1
ATOM 822 O O . VAL A 1 101 ? -2.851 -6.298 -47.828 1.00 62.69 101 VAL A O 1
ATOM 825 N N . MET A 1 102 ? -4.446 -7.776 -48.382 1.00 54.81 102 MET A N 1
ATOM 826 C CA . MET A 1 102 ? -5.331 -6.785 -48.980 1.00 54.81 102 MET A CA 1
ATOM 827 C C . MET A 1 102 ? -5.713 -5.767 -47.906 1.00 54.81 102 MET A C 1
ATOM 829 O O . MET A 1 102 ? -6.036 -6.176 -46.785 1.00 54.81 102 MET A O 1
ATOM 833 N N . ASP A 1 103 ? -5.703 -4.478 -48.254 1.00 62.41 103 ASP A N 1
ATOM 834 C CA . ASP A 1 103 ? -6.206 -3.385 -47.420 1.00 62.41 103 ASP A CA 1
ATOM 835 C C . ASP A 1 103 ? -7.698 -3.596 -47.142 1.00 62.41 103 ASP A C 1
ATOM 837 O O . ASP A 1 103 ? -8.590 -3.045 -47.787 1.00 62.41 103 ASP A O 1
ATOM 841 N N . LYS A 1 104 ? -7.994 -4.461 -46.175 1.00 56.69 104 LYS A N 1
ATOM 842 C CA . LYS A 1 104 ? -9.329 -4.590 -45.617 1.00 56.69 104 LYS A CA 1
ATOM 843 C C . LYS A 1 104 ? -9.545 -3.334 -44.781 1.00 56.69 104 LYS A C 1
ATOM 845 O O . LYS A 1 104 ? -8.710 -3.060 -43.914 1.00 56.69 104 LYS A O 1
ATOM 850 N N . PRO A 1 105 ? -10.636 -2.577 -44.990 1.00 54.09 105 PRO A N 1
ATOM 851 C CA . PRO A 1 105 ? -10.928 -1.434 -44.143 1.00 54.09 105 PRO A CA 1
ATOM 852 C C . PRO A 1 105 ? -10.946 -1.921 -42.695 1.00 54.09 105 PRO A C 1
ATOM 854 O O . PRO A 1 105 ? -11.711 -2.823 -42.344 1.00 54.09 105 PRO A O 1
ATOM 857 N N . GLN A 1 106 ? -10.040 -1.376 -41.876 1.00 55.78 106 GLN A N 1
ATOM 858 C CA . GLN A 1 106 ? -9.983 -1.683 -40.456 1.00 55.78 106 GLN A CA 1
ATOM 859 C C . GLN A 1 106 ? -11.373 -1.440 -39.879 1.00 55.78 106 GLN A C 1
ATOM 861 O O . GLN A 1 106 ? -11.832 -0.299 -39.795 1.00 55.78 106 GLN A O 1
ATOM 866 N N . VAL A 1 107 ? -12.049 -2.512 -39.468 1.00 55.91 107 VAL A N 1
ATOM 867 C CA . VAL A 1 107 ? -13.253 -2.386 -38.658 1.00 55.91 107 VAL A CA 1
ATOM 868 C C . VAL A 1 107 ? -12.782 -1.812 -37.329 1.00 55.91 107 VAL A C 1
ATOM 870 O O . VAL A 1 107 ? -12.297 -2.536 -36.458 1.00 55.91 107 VAL A O 1
ATOM 873 N N . GLN A 1 108 ? -12.847 -0.485 -37.208 1.00 55.59 108 GLN A N 1
ATOM 874 C CA . GLN A 1 108 ? -12.599 0.219 -35.963 1.00 55.59 108 GLN A CA 1
ATOM 875 C C . GLN A 1 108 ? -13.510 -0.411 -34.915 1.00 55.59 108 GLN A C 1
ATOM 877 O O . GLN A 1 108 ? -14.733 -0.253 -34.955 1.00 55.59 108 GLN A O 1
ATOM 882 N N . ARG A 1 109 ? -12.919 -1.154 -33.974 1.00 58.69 109 ARG A N 1
ATOM 883 C CA . ARG A 1 109 ? -13.630 -1.580 -32.772 1.00 58.69 109 ARG A CA 1
ATOM 884 C C . ARG A 1 109 ? -14.074 -0.299 -32.075 1.00 58.69 109 ARG A C 1
ATOM 886 O O . ARG A 1 109 ? -13.251 0.394 -31.476 1.00 58.69 109 ARG A O 1
ATOM 893 N N . ARG A 1 110 ? -15.356 0.061 -32.202 1.00 54.25 110 ARG A N 1
ATOM 894 C CA . ARG A 1 110 ? -15.917 1.198 -31.471 1.00 54.25 110 ARG A CA 1
ATOM 895 C C . ARG A 1 110 ? -15.671 0.930 -29.992 1.00 54.25 110 ARG A C 1
ATOM 897 O O . ARG A 1 110 ? -16.122 -0.083 -29.460 1.00 54.25 110 ARG A O 1
ATOM 904 N N . ARG A 1 111 ? -14.935 1.825 -29.334 1.00 50.06 111 ARG A N 1
ATOM 905 C CA . ARG A 1 111 ? -14.853 1.837 -27.875 1.00 50.06 111 ARG A CA 1
ATOM 906 C C . ARG A 1 111 ? -16.269 2.060 -27.353 1.00 50.06 111 ARG A C 1
ATOM 908 O O . ARG A 1 111 ? -16.838 3.126 -27.571 1.00 50.06 111 ARG A O 1
ATOM 915 N N . VAL A 1 112 ? -16.841 1.051 -26.702 1.00 51.97 112 VAL A N 1
ATOM 916 C CA . VAL A 1 112 ? -18.103 1.203 -25.978 1.00 51.97 112 VAL A CA 1
ATOM 917 C C . VAL A 1 112 ? -17.817 2.151 -24.814 1.00 51.97 112 VAL A C 1
ATOM 919 O O . VAL A 1 112 ? -17.027 1.842 -23.923 1.00 51.97 112 VAL A O 1
ATOM 922 N N . GLN A 1 113 ? -18.371 3.357 -24.885 1.00 42.59 113 GLN A N 1
ATOM 923 C CA . GLN A 1 113 ? -18.240 4.369 -23.846 1.00 42.59 113 GLN A CA 1
ATOM 924 C C . GLN A 1 113 ? -19.253 4.034 -22.747 1.00 42.59 113 GLN A C 1
ATOM 926 O O . GLN A 1 113 ? -20.454 4.215 -22.935 1.00 42.59 113 GLN A O 1
ATOM 931 N N . TRP A 1 114 ? -18.781 3.517 -21.614 1.00 38.03 114 TRP A N 1
ATOM 932 C CA . TRP A 1 114 ? -19.615 3.305 -20.433 1.00 38.03 114 TRP A CA 1
ATOM 933 C C . TRP A 1 114 ? -20.037 4.671 -19.884 1.00 38.03 114 TRP A C 1
ATOM 935 O O . TRP A 1 114 ? -19.223 5.399 -19.317 1.00 38.03 114 TRP A O 1
ATOM 945 N N . LYS A 1 115 ? -21.296 5.059 -20.106 1.00 42.84 115 LYS A N 1
ATOM 946 C CA . LYS A 1 115 ? -21.895 6.217 -19.439 1.00 42.84 115 LYS A CA 1
ATOM 947 C C . LYS A 1 115 ? -22.461 5.755 -18.098 1.00 42.84 115 LYS A C 1
ATOM 949 O O . LYS A 1 115 ? -23.244 4.813 -18.045 1.00 42.84 115 LYS A O 1
ATOM 954 N N . ASN A 1 116 ? -22.021 6.424 -17.036 1.00 42.06 116 ASN A N 1
ATOM 955 C CA . ASN A 1 116 ? -22.436 6.219 -15.652 1.00 42.06 116 ASN A CA 1
ATOM 956 C C . ASN A 1 116 ? -23.967 6.224 -15.520 1.00 42.06 116 ASN A C 1
ATOM 958 O O . ASN A 1 116 ? -24.601 7.253 -15.743 1.00 42.06 116 ASN A O 1
ATOM 962 N N . ALA A 1 117 ? -24.552 5.097 -15.113 1.00 46.53 117 ALA A N 1
ATOM 963 C CA . ALA A 1 117 ? -25.944 5.025 -14.684 1.00 46.53 117 ALA A CA 1
ATOM 964 C C . ALA A 1 117 ? -26.017 5.280 -13.171 1.00 46.53 117 ALA A C 1
ATOM 966 O O . ALA A 1 117 ? -26.117 4.361 -12.366 1.00 46.53 117 ALA A O 1
ATOM 967 N N . HIS A 1 118 ? -25.946 6.552 -12.791 1.00 42.06 118 HIS A N 1
ATOM 968 C CA . HIS A 1 118 ? -26.412 7.028 -11.493 1.00 42.06 118 HIS A CA 1
ATOM 969 C C . HIS A 1 118 ? -27.438 8.122 -11.759 1.00 42.06 118 HIS A C 1
ATOM 971 O O . HIS A 1 118 ? -27.044 9.265 -11.929 1.00 42.06 118 HIS A O 1
ATOM 977 N N . GLN A 1 119 ? -28.732 7.786 -11.797 1.00 39.16 119 GLN A N 1
ATOM 978 C CA . GLN A 1 119 ? -29.761 8.659 -11.227 1.00 39.16 119 GLN A CA 1
ATOM 979 C C . GLN A 1 119 ? -31.125 7.938 -11.113 1.00 39.16 119 GLN A C 1
ATOM 981 O O . GLN A 1 119 ? -31.667 7.447 -12.095 1.00 39.16 119 GLN A O 1
ATOM 986 N N . VAL A 1 120 ? -31.663 7.976 -9.888 1.00 40.72 120 VAL A N 1
ATOM 987 C CA . VAL A 1 120 ? -33.080 7.913 -9.465 1.00 40.72 120 VAL A CA 1
ATOM 988 C C . VAL A 1 120 ? -33.856 6.594 -9.615 1.00 40.72 120 VAL A C 1
ATOM 990 O O . VAL A 1 120 ? -34.514 6.333 -10.613 1.00 40.72 120 VAL A O 1
ATOM 993 N N . ARG A 1 121 ? -33.922 5.845 -8.503 1.00 39.72 121 ARG A N 1
ATOM 994 C CA . ARG A 1 121 ? -35.184 5.229 -8.057 1.00 39.72 121 ARG A CA 1
ATOM 995 C C . ARG A 1 121 ? -36.096 6.350 -7.570 1.00 39.72 121 ARG A C 1
ATOM 997 O O . ARG A 1 121 ? -35.689 6.995 -6.610 1.00 39.72 121 ARG A O 1
ATOM 1004 N N . GLN A 1 122 ? -37.270 6.546 -8.163 1.00 39.53 122 GLN A N 1
ATOM 1005 C CA . GLN A 1 122 ? -38.468 7.076 -7.495 1.00 39.53 122 GLN A CA 1
ATOM 1006 C C . GLN A 1 122 ? -39.718 6.652 -8.279 1.00 39.53 122 GLN A C 1
ATOM 1008 O O . GLN A 1 122 ? -39.689 6.645 -9.510 1.00 39.53 122 GLN A O 1
ATOM 1013 N N . CYS A 1 123 ? -40.764 6.367 -7.496 1.00 39.72 123 CYS A N 1
ATOM 1014 C CA . CYS A 1 123 ? -42.107 5.870 -7.814 1.00 39.72 123 CYS A CA 1
ATOM 1015 C C . CYS A 1 123 ? -42.204 4.353 -7.999 1.00 39.72 123 CYS A C 1
ATOM 1017 O O . CYS A 1 123 ? -41.982 3.851 -9.119 1.00 39.72 123 CYS A O 1
#

Radius of gyration: 27.77 Å; Cα contacts (8 Å, |Δi|>4): 13; chains: 1; bounding box: 66×36×74 Å